Protein AF-A0A969RSJ0-F1 (afdb_monomer)

Structure (mmCIF, N/CA/C/O backbone):
data_AF-A0A969RSJ0-F1
#
_entry.id   AF-A0A969RSJ0-F1
#
loop_
_atom_site.group_PDB
_atom_site.id
_atom_site.type_symbol
_atom_site.label_atom_id
_atom_site.label_alt_id
_atom_site.label_comp_id
_atom_site.label_asym_id
_atom_site.label_entity_id
_atom_site.label_seq_id
_atom_site.pdbx_PDB_ins_code
_atom_site.Cartn_x
_atom_site.Cartn_y
_atom_site.Cartn_z
_atom_site.occupancy
_atom_site.B_iso_or_equiv
_atom_site.auth_seq_id
_atom_site.auth_comp_id
_atom_site.auth_asym_id
_atom_site.auth_atom_id
_atom_site.pdbx_PDB_model_num
ATOM 1 N N . MET A 1 1 ? 2.428 -19.259 -28.782 1.00 63.91 1 MET A N 1
ATOM 2 C CA . MET A 1 1 ? 2.131 -17.835 -29.044 1.00 63.91 1 MET A CA 1
ATOM 3 C C . MET A 1 1 ? 3.453 -17.157 -29.351 1.00 63.91 1 MET A C 1
ATOM 5 O O . MET A 1 1 ? 4.347 -17.250 -28.523 1.00 63.91 1 MET A O 1
ATOM 9 N N . HIS A 1 2 ? 3.616 -16.574 -30.538 1.00 83.44 2 HIS A N 1
ATOM 10 C CA . HIS A 1 2 ? 4.824 -15.827 -30.904 1.00 83.44 2 HIS A CA 1
ATOM 11 C C . HIS A 1 2 ? 4.463 -14.343 -30.960 1.00 83.44 2 HIS A C 1
ATOM 13 O O . HIS A 1 2 ? 3.440 -13.993 -31.543 1.00 83.44 2 HIS A O 1
ATOM 19 N N . ILE A 1 3 ? 5.265 -13.497 -30.314 1.00 87.81 3 ILE A N 1
ATOM 20 C CA . ILE A 1 3 ? 5.108 -12.039 -30.330 1.00 87.81 3 ILE A CA 1
ATOM 21 C C . ILE A 1 3 ? 6.300 -11.472 -31.107 1.00 87.81 3 ILE A C 1
ATOM 23 O O . ILE A 1 3 ? 7.440 -11.793 -30.781 1.00 87.81 3 ILE A O 1
ATOM 27 N N . GLN A 1 4 ? 6.041 -10.647 -32.124 1.00 93.62 4 GLN A N 1
ATOM 28 C CA . GLN A 1 4 ? 7.051 -9.894 -32.872 1.00 93.62 4 GLN A CA 1
ATOM 29 C C . GLN A 1 4 ? 6.842 -8.403 -32.599 1.00 93.62 4 GLN A C 1
ATOM 31 O O . GLN A 1 4 ? 5.715 -7.918 -32.668 1.00 93.62 4 GLN A O 1
ATOM 36 N N . ALA A 1 5 ? 7.915 -7.683 -32.280 1.00 94.81 5 ALA A N 1
ATOM 37 C CA . ALA A 1 5 ? 7.879 -6.245 -32.039 1.00 94.81 5 ALA A CA 1
ATOM 38 C C . ALA A 1 5 ? 9.158 -5.593 -32.570 1.00 94.81 5 ALA A C 1
ATOM 40 O O . ALA A 1 5 ? 10.236 -6.172 -32.468 1.00 94.81 5 ALA A O 1
ATOM 41 N N . GLU A 1 6 ? 9.042 -4.373 -33.097 1.00 96.62 6 GLU A N 1
ATOM 42 C CA . GLU A 1 6 ? 10.200 -3.558 -33.500 1.00 96.62 6 GLU A CA 1
ATOM 43 C C . GLU A 1 6 ? 10.999 -3.058 -32.289 1.00 96.62 6 GLU A C 1
ATOM 45 O O . GLU A 1 6 ? 12.201 -2.816 -32.376 1.00 96.62 6 GLU A O 1
ATOM 50 N N . ARG A 1 7 ? 10.331 -2.902 -31.139 1.00 95.00 7 ARG A N 1
ATOM 51 C CA . ARG A 1 7 ? 10.937 -2.464 -29.883 1.00 95.00 7 ARG A CA 1
ATOM 52 C C . ARG A 1 7 ? 10.248 -3.144 -28.712 1.00 95.00 7 ARG A C 1
ATOM 54 O O . ARG A 1 7 ? 9.026 -3.100 -28.603 1.00 95.00 7 ARG A O 1
ATOM 61 N N . LEU A 1 8 ? 11.044 -3.735 -27.829 1.00 93.62 8 LEU A N 1
ATOM 62 C CA . LEU A 1 8 ? 10.581 -4.373 -26.605 1.00 93.62 8 LEU A CA 1
ATOM 63 C C . LEU A 1 8 ? 11.235 -3.680 -25.407 1.00 93.62 8 LEU A C 1
ATOM 65 O O . LEU A 1 8 ? 12.458 -3.590 -25.340 1.00 93.62 8 LEU A O 1
ATOM 69 N N . ILE A 1 9 ? 10.421 -3.199 -24.468 1.00 92.69 9 ILE A N 1
ATOM 70 C CA . ILE A 1 9 ? 10.896 -2.685 -23.180 1.00 92.69 9 ILE A CA 1
ATOM 71 C C . ILE A 1 9 ? 10.742 -3.817 -22.168 1.00 92.69 9 ILE A C 1
ATOM 73 O O . ILE A 1 9 ? 9.623 -4.2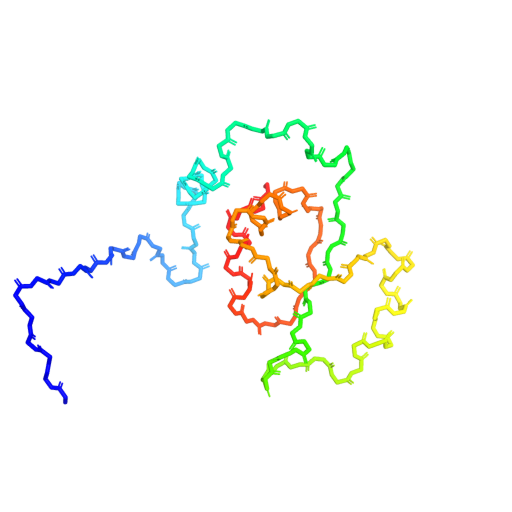32 -21.872 1.00 92.69 9 ILE A O 1
ATOM 77 N N . VAL A 1 10 ? 11.866 -4.320 -21.657 1.00 90.56 10 VAL A N 1
ATOM 78 C CA . VAL A 1 10 ? 11.892 -5.351 -20.613 1.00 90.56 10 VAL A CA 1
ATOM 79 C C . VAL A 1 10 ? 12.510 -4.731 -19.364 1.00 90.56 10 VAL A C 1
ATOM 81 O O . VAL A 1 10 ? 13.700 -4.413 -19.390 1.00 90.56 10 VAL A O 1
ATOM 84 N N . PRO A 1 11 ? 11.742 -4.520 -18.283 1.00 83.81 11 PRO A N 1
ATOM 85 C CA . PRO A 1 11 ? 12.334 -4.086 -17.029 1.00 83.81 11 PRO A CA 1
ATOM 86 C C . PRO A 1 11 ? 13.247 -5.193 -16.496 1.00 83.81 11 PRO A C 1
ATOM 88 O O . PRO A 1 11 ? 12.912 -6.379 -16.562 1.00 83.81 11 PRO A O 1
ATOM 91 N N . SER A 1 12 ? 14.398 -4.814 -15.946 1.00 80.69 12 SER A N 1
ATOM 92 C CA . SER A 1 12 ? 15.156 -5.737 -15.111 1.00 80.69 12 SER A CA 1
ATOM 93 C C . SER A 1 12 ? 14.336 -6.050 -13.857 1.00 80.69 12 SER A C 1
ATOM 95 O O . SER A 1 12 ? 13.616 -5.195 -13.341 1.00 80.69 12 SER A O 1
ATOM 97 N N . TYR A 1 13 ? 14.422 -7.287 -13.369 1.00 79.94 13 TYR A N 1
ATOM 98 C CA . TYR A 1 13 ? 13.886 -7.660 -12.063 1.00 79.94 13 TYR A CA 1
ATOM 99 C C . TYR A 1 13 ? 15.055 -7.669 -11.071 1.00 79.94 13 TYR A C 1
ATOM 101 O O . TYR A 1 13 ? 15.766 -8.669 -10.989 1.00 79.94 13 TYR A O 1
ATOM 109 N N . PRO A 1 14 ? 15.322 -6.551 -10.371 1.00 75.88 14 PRO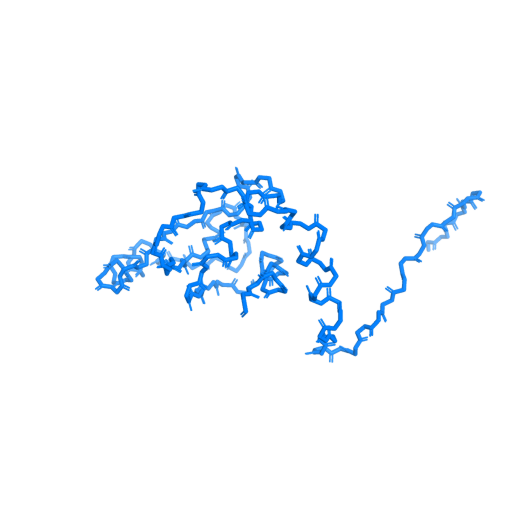 A N 1
ATOM 110 C CA . PRO A 1 14 ? 16.469 -6.445 -9.469 1.00 75.88 14 PRO A CA 1
ATOM 111 C C . PRO A 1 14 ? 16.326 -7.260 -8.179 1.00 75.88 14 PRO A C 1
ATOM 113 O O . PRO A 1 14 ? 17.268 -7.348 -7.394 1.00 75.88 14 PRO A O 1
ATOM 116 N N . ALA A 1 15 ? 15.133 -7.790 -7.924 1.00 76.94 15 ALA A N 1
ATOM 117 C CA . ALA A 1 15 ? 14.792 -8.498 -6.707 1.00 76.94 15 ALA A CA 1
ATOM 118 C C . ALA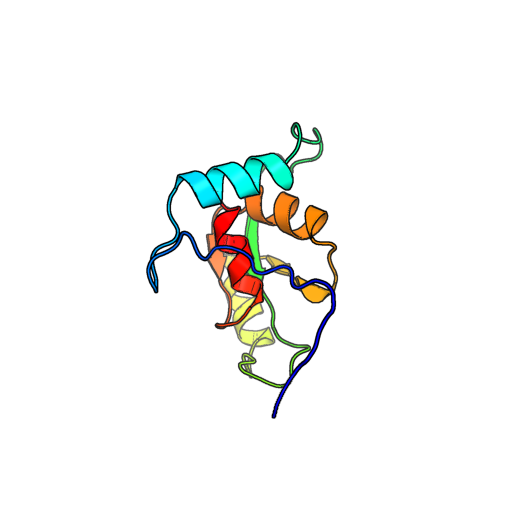 A 1 15 ? 15.116 -9.995 -6.807 1.00 76.94 15 ALA A C 1
ATOM 120 O O . ALA A 1 15 ? 15.132 -10.591 -7.883 1.00 76.94 15 ALA A O 1
ATOM 121 N N . SER A 1 16 ? 15.327 -10.621 -5.652 1.00 79.50 16 SER A N 1
ATOM 122 C CA . SER A 1 16 ? 15.183 -12.072 -5.527 1.00 79.50 16 SER A CA 1
ATOM 123 C C . SER A 1 16 ? 13.712 -12.365 -5.211 1.00 79.50 16 SER A C 1
ATOM 125 O O . SER A 1 16 ? 13.065 -11.530 -4.572 1.00 79.50 16 SER A O 1
ATOM 127 N N . PRO A 1 17 ? 13.136 -13.509 -5.624 1.00 76.25 17 PRO A N 1
ATOM 128 C CA . PRO A 1 17 ? 11.798 -13.886 -5.188 1.00 76.25 17 PRO A CA 1
ATOM 129 C C . PRO A 1 17 ? 11.656 -13.735 -3.665 1.00 76.25 17 PRO A C 1
ATOM 131 O O . PRO A 1 17 ? 12.462 -14.266 -2.908 1.00 76.25 17 PRO A O 1
ATOM 134 N N . ALA A 1 18 ? 10.639 -12.982 -3.237 1.00 76.38 18 ALA A N 1
ATOM 135 C CA . ALA A 1 18 ? 10.362 -12.595 -1.846 1.00 76.38 18 ALA A CA 1
ATOM 136 C C . ALA A 1 18 ? 11.309 -11.570 -1.181 1.00 76.38 18 ALA A C 1
ATOM 138 O O . ALA A 1 18 ? 11.028 -11.159 -0.056 1.00 76.38 18 ALA A O 1
ATOM 139 N N . TRP A 1 19 ? 12.356 -11.083 -1.854 1.00 83.31 19 TRP A N 1
ATOM 140 C CA . TRP A 1 19 ? 13.235 -10.030 -1.331 1.00 83.31 19 TRP A CA 1
ATOM 141 C C . TRP A 1 19 ? 13.288 -8.818 -2.250 1.00 83.31 19 TRP A C 1
ATOM 143 O O . TRP A 1 19 ? 13.923 -8.835 -3.305 1.00 83.31 19 TRP A O 1
ATOM 153 N N . MET A 1 20 ? 12.664 -7.736 -1.791 1.00 85.62 20 MET A N 1
ATOM 154 C CA . MET A 1 20 ? 12.834 -6.415 -2.380 1.00 85.62 20 MET A CA 1
ATOM 155 C C . MET A 1 20 ? 14.121 -5.788 -1.825 1.00 85.62 20 MET A C 1
ATOM 157 O O . MET A 1 20 ? 14.232 -5.653 -0.604 1.00 85.62 20 MET A O 1
ATOM 161 N N . PRO A 1 21 ? 15.107 -5.429 -2.665 1.00 90.38 21 PRO A N 1
ATOM 162 C CA . PRO A 1 21 ? 16.320 -4.795 -2.175 1.00 90.38 21 PRO A CA 1
ATOM 163 C C . PRO A 1 21 ? 16.014 -3.374 -1.687 1.00 90.38 21 PRO A C 1
ATOM 165 O O . PRO A 1 21 ? 15.203 -2.667 -2.284 1.00 90.38 21 PRO A O 1
ATOM 168 N N . GLN A 1 22 ? 16.698 -2.946 -0.625 1.00 89.75 22 GLN A N 1
ATOM 169 C CA . GLN A 1 22 ? 16.469 -1.646 0.012 1.00 89.75 22 GLN A CA 1
ATOM 170 C C . GLN A 1 22 ? 16.564 -0.476 -0.978 1.00 89.75 22 GLN A C 1
ATOM 172 O O . GLN A 1 22 ? 15.675 0.372 -0.991 1.00 89.75 22 GLN A O 1
ATOM 177 N N . TRP A 1 23 ? 17.564 -0.490 -1.866 1.00 91.06 23 TRP A N 1
ATOM 178 C CA . TRP A 1 23 ? 17.746 0.554 -2.878 1.00 91.06 23 TRP A CA 1
ATOM 179 C C . TRP A 1 23 ? 16.534 0.704 -3.805 1.00 91.06 23 TRP A C 1
ATOM 181 O O . TRP A 1 23 ? 16.245 1.801 -4.265 1.00 91.06 23 TRP A O 1
ATOM 191 N N . ALA A 1 24 ? 15.807 -0.384 -4.091 1.00 90.81 24 ALA A N 1
ATOM 192 C CA . ALA A 1 24 ? 14.624 -0.322 -4.942 1.00 90.81 24 ALA A CA 1
ATOM 193 C C . ALA A 1 24 ? 13.456 0.329 -4.196 1.00 90.81 24 ALA A C 1
ATOM 195 O O . ALA A 1 24 ? 12.729 1.118 -4.790 1.00 90.81 24 ALA A O 1
ATOM 196 N N . CYS A 1 25 ? 13.297 0.052 -2.896 1.00 90.38 25 CYS A N 1
ATOM 197 C CA . CYS A 1 25 ? 12.328 0.762 -2.060 1.00 90.38 25 CYS A CA 1
ATOM 198 C C . CYS A 1 25 ? 12.673 2.254 -1.961 1.00 90.38 25 CYS A C 1
ATOM 200 O O . CYS A 1 25 ? 11.798 3.092 -2.135 1.00 90.38 25 CYS A O 1
ATOM 202 N N . GLU A 1 26 ? 13.942 2.594 -1.722 1.00 91.06 26 GLU A N 1
ATOM 203 C CA . GLU A 1 26 ? 14.423 3.983 -1.672 1.00 91.06 26 GLU A CA 1
ATOM 204 C C . GLU A 1 26 ? 14.163 4.715 -2.991 1.00 91.06 26 GLU A C 1
ATOM 206 O O . GLU A 1 26 ? 13.518 5.758 -2.988 1.00 91.06 26 GLU A O 1
ATOM 211 N N . TRP A 1 27 ? 14.536 4.113 -4.120 1.00 90.50 27 TRP A N 1
ATOM 212 C CA . TRP A 1 27 ? 14.288 4.660 -5.453 1.00 90.50 27 TRP A CA 1
ATOM 213 C C . TRP A 1 27 ? 12.792 4.849 -5.754 1.00 90.50 27 TRP A C 1
ATOM 215 O O . TRP A 1 27 ? 12.387 5.867 -6.314 1.00 90.50 27 TRP A O 1
ATOM 225 N N . LEU A 1 28 ? 11.937 3.899 -5.351 1.00 90.25 28 LEU A N 1
ATOM 226 C CA . LEU A 1 28 ? 10.483 4.048 -5.474 1.00 90.25 28 LEU A CA 1
ATOM 227 C C . LEU A 1 28 ? 9.963 5.209 -4.617 1.00 90.25 28 LEU A C 1
ATOM 229 O O . LEU A 1 28 ? 9.109 5.963 -5.081 1.00 90.25 28 LEU A O 1
ATOM 233 N N . ARG A 1 29 ? 10.477 5.382 -3.394 1.00 89.06 29 ARG A N 1
ATOM 234 C CA . ARG A 1 29 ? 10.121 6.525 -2.543 1.00 89.06 29 ARG A CA 1
ATOM 235 C C . ARG A 1 29 ? 10.584 7.843 -3.166 1.00 89.06 29 ARG A C 1
ATOM 237 O O . ARG A 1 29 ? 9.786 8.764 -3.219 1.00 89.06 29 ARG A O 1
ATOM 244 N N . GLU A 1 30 ? 11.792 7.926 -3.718 1.00 89.00 30 GLU A N 1
ATOM 245 C CA . GLU A 1 30 ? 12.277 9.130 -4.415 1.00 89.00 30 GLU A CA 1
ATOM 246 C C . GLU A 1 30 ? 11.386 9.527 -5.604 1.00 89.00 30 GLU A C 1
ATOM 248 O O . GLU A 1 30 ? 11.111 10.707 -5.813 1.00 89.00 30 GLU A O 1
ATOM 253 N N . ILE A 1 31 ? 10.901 8.546 -6.373 1.00 89.25 31 ILE A N 1
ATOM 254 C CA . ILE A 1 31 ? 10.040 8.791 -7.539 1.00 89.25 31 ILE A CA 1
ATOM 255 C C . ILE A 1 31 ? 8.621 9.190 -7.137 1.00 89.25 31 ILE A C 1
ATOM 257 O O . ILE A 1 31 ? 8.033 10.079 -7.756 1.00 89.25 31 ILE A O 1
ATOM 261 N N . PHE A 1 32 ? 8.038 8.493 -6.159 1.00 87.69 32 PHE A N 1
ATOM 262 C CA . PHE A 1 32 ? 6.613 8.606 -5.839 1.00 87.69 32 PHE A CA 1
ATOM 263 C C . PHE A 1 32 ? 6.310 9.498 -4.629 1.00 87.69 32 PHE A C 1
ATOM 265 O O . PHE A 1 32 ? 5.147 9.847 -4.427 1.00 87.69 32 PHE A O 1
ATOM 272 N N . LEU A 1 33 ? 7.328 9.898 -3.861 1.00 84.50 33 LEU A N 1
ATOM 273 C CA . LEU A 1 33 ? 7.248 10.852 -2.749 1.00 84.50 33 LEU A CA 1
ATOM 274 C C . LEU A 1 33 ? 8.176 12.067 -2.979 1.00 84.50 33 LEU A C 1
ATOM 276 O O . LEU A 1 33 ? 9.023 12.348 -2.127 1.00 84.50 33 LEU A O 1
ATOM 280 N N . PRO A 1 34 ? 8.068 12.798 -4.108 1.00 65.44 34 PRO A N 1
ATOM 281 C CA . PRO A 1 34 ? 8.833 14.031 -4.281 1.00 65.44 34 PRO A CA 1
ATOM 282 C C . PRO A 1 34 ? 8.467 15.037 -3.179 1.00 65.44 34 PRO A C 1
ATOM 284 O O . PRO A 1 34 ? 7.326 15.035 -2.719 1.00 65.44 34 PRO A O 1
ATOM 287 N N . GLU A 1 35 ? 9.461 15.833 -2.755 1.00 62.41 35 GLU A N 1
ATOM 288 C CA . GLU A 1 35 ? 9.479 16.715 -1.572 1.00 62.41 35 GLU A CA 1
ATOM 289 C C . GLU A 1 35 ? 8.114 16.919 -0.904 1.00 62.41 35 GLU A C 1
ATOM 291 O O . GLU A 1 35 ? 7.253 17.629 -1.420 1.00 62.41 35 GLU A O 1
ATOM 296 N N . THR A 1 36 ? 7.961 16.255 0.248 1.00 57.06 36 THR A N 1
ATOM 297 C CA . THR A 1 36 ? 6.847 16.324 1.205 1.00 57.06 36 THR A CA 1
ATOM 298 C C . THR A 1 36 ? 5.873 17.470 0.935 1.00 57.06 36 THR A C 1
ATOM 300 O O . THR A 1 36 ? 6.139 18.610 1.318 1.00 57.06 36 THR A O 1
ATOM 303 N N . ASP A 1 37 ? 4.717 17.160 0.334 1.00 53.78 37 ASP A N 1
ATOM 304 C CA . ASP A 1 37 ? 3.564 18.058 0.402 1.00 53.78 37 ASP A CA 1
ATOM 305 C C . ASP A 1 37 ? 3.290 18.305 1.901 1.00 53.78 37 ASP A C 1
ATOM 307 O O . ASP A 1 37 ? 3.060 17.340 2.641 1.00 53.78 37 ASP A O 1
ATOM 311 N N . PRO A 1 38 ? 3.334 19.557 2.393 1.00 52.81 38 PRO A N 1
ATOM 312 C CA . PRO A 1 38 ? 3.128 19.890 3.805 1.00 52.81 38 PRO A CA 1
ATOM 313 C C . PRO A 1 38 ? 1.747 19.478 4.351 1.00 52.81 38 PRO A C 1
ATOM 315 O O . PRO A 1 38 ? 1.453 19.700 5.522 1.00 52.81 38 PRO A O 1
ATOM 318 N N . LYS A 1 39 ? 0.888 18.874 3.521 1.00 53.09 39 LYS A N 1
ATOM 319 C CA . LYS A 1 39 ? -0.396 18.268 3.892 1.00 53.09 39 LYS A CA 1
ATOM 320 C C . LYS A 1 39 ? -0.319 16.793 4.284 1.00 53.09 39 LYS A C 1
ATOM 322 O O . LYS A 1 39 ? -1.370 16.152 4.396 1.00 53.09 39 LYS A O 1
ATOM 327 N N . LEU A 1 40 ? 0.871 16.227 4.485 1.00 56.81 40 LEU A N 1
ATOM 328 C CA . LEU A 1 40 ? 0.946 14.922 5.133 1.00 56.81 40 LEU A CA 1
ATOM 329 C C . LEU A 1 40 ? 0.318 15.052 6.534 1.00 56.81 40 LEU A C 1
ATOM 331 O O . LEU A 1 40 ? 0.678 15.956 7.286 1.00 56.81 40 LEU A O 1
ATOM 335 N N . PRO A 1 41 ? -0.682 14.222 6.867 1.00 56.25 41 PRO A N 1
ATOM 336 C CA . PRO A 1 41 ? -1.343 14.275 8.164 1.00 56.25 41 PRO A CA 1
ATOM 337 C C . PRO A 1 41 ? -0.312 14.180 9.291 1.00 56.25 41 PRO A C 1
ATOM 339 O O . PRO A 1 41 ? 0.555 13.312 9.266 1.00 56.25 41 PRO A O 1
ATOM 342 N N . GLU A 1 42 ? -0.455 15.031 10.308 1.00 60.09 42 GLU A N 1
ATOM 343 C CA . GLU A 1 42 ? 0.451 15.079 11.466 1.00 60.09 42 GLU A CA 1
ATOM 344 C C . GLU A 1 42 ? 0.492 13.766 12.271 1.00 60.09 42 GLU A C 1
ATOM 346 O O . GLU A 1 42 ? 1.391 13.574 13.086 1.00 60.09 42 GLU A O 1
ATOM 351 N N . GLN A 1 43 ? -0.475 12.860 12.067 1.00 63.06 43 GLN A N 1
ATOM 352 C CA . GLN A 1 43 ? -0.581 11.605 12.808 1.00 63.06 43 GLN A CA 1
ATOM 353 C C . GLN A 1 43 ? -0.422 10.374 11.902 1.00 63.06 43 GLN A C 1
ATOM 355 O O . GLN A 1 43 ? -1.079 10.304 10.854 1.00 63.06 43 GLN A O 1
ATOM 360 N N . PRO A 1 44 ? 0.378 9.374 12.332 1.00 65.06 44 PRO A N 1
ATOM 361 C CA . PRO A 1 44 ? 0.502 8.096 11.643 1.00 65.06 44 PRO A CA 1
ATOM 362 C C . PRO A 1 44 ? -0.863 7.416 11.470 1.00 65.06 44 PRO A C 1
ATOM 364 O O . PRO A 1 44 ? -1.666 7.356 12.403 1.00 65.06 44 PRO A O 1
ATOM 367 N N . ARG A 1 45 ? -1.147 6.893 10.273 1.00 84.00 45 ARG A N 1
ATOM 368 C CA . ARG A 1 45 ? -2.444 6.278 9.952 1.00 84.00 45 ARG A CA 1
ATOM 369 C C . ARG A 1 45 ? -2.404 4.761 10.109 1.00 84.00 45 ARG A C 1
ATOM 371 O O . ARG A 1 45 ? -1.543 4.087 9.549 1.00 84.00 45 ARG A O 1
ATOM 378 N N . ARG A 1 46 ? -3.393 4.196 10.800 1.00 94.75 46 ARG A N 1
ATOM 379 C CA . ARG A 1 46 ? -3.656 2.749 10.798 1.00 94.75 46 ARG A CA 1
ATOM 380 C C . ARG A 1 46 ? -4.641 2.441 9.680 1.00 94.75 46 ARG A C 1
ATOM 382 O O . ARG A 1 46 ? -5.770 2.927 9.686 1.00 94.75 46 ARG A O 1
ATOM 389 N N . LEU A 1 47 ? -4.209 1.677 8.687 1.00 95.06 47 LEU A N 1
ATOM 390 C CA . LEU A 1 47 ? -4.940 1.476 7.441 1.00 95.06 47 LEU A CA 1
ATOM 391 C C . LEU A 1 47 ? -5.417 0.035 7.312 1.00 95.06 47 LEU A C 1
ATOM 393 O O . LEU A 1 47 ? -4.650 -0.912 7.478 1.00 95.06 47 LEU A O 1
ATOM 397 N N . TYR A 1 48 ? -6.689 -0.132 6.975 1.00 96.50 48 TYR A N 1
ATOM 398 C CA . TYR A 1 48 ? -7.223 -1.376 6.447 1.00 96.50 48 TYR A CA 1
ATOM 399 C C . TYR A 1 48 ? -7.460 -1.205 4.945 1.00 96.50 48 TYR A C 1
ATOM 401 O O . TYR A 1 48 ? -8.298 -0.399 4.544 1.00 96.50 48 TYR A O 1
ATOM 409 N N . ILE A 1 49 ? -6.738 -1.946 4.106 1.00 95.00 49 ILE A N 1
ATOM 410 C CA . ILE A 1 49 ? -6.922 -1.903 2.652 1.00 95.00 49 ILE A CA 1
ATOM 411 C C . ILE A 1 49 ? -8.011 -2.906 2.268 1.00 95.00 49 ILE A C 1
ATOM 413 O O . ILE A 1 49 ? -7.802 -4.122 2.290 1.00 95.00 49 ILE A O 1
ATOM 417 N N . SER A 1 50 ? -9.178 -2.387 1.899 1.00 94.19 50 SER A N 1
ATOM 418 C CA . SER A 1 50 ? -10.310 -3.179 1.430 1.00 94.19 50 SER A CA 1
ATOM 419 C C . SER A 1 50 ? -10.056 -3.738 0.034 1.00 94.19 50 SER A C 1
ATOM 421 O O . SER A 1 50 ? -9.439 -3.103 -0.816 1.00 94.19 50 SER A O 1
ATOM 423 N N . ARG A 1 51 ? -10.606 -4.930 -0.216 1.00 91.94 51 ARG A N 1
ATOM 424 C CA . ARG A 1 51 ? -10.710 -5.545 -1.551 1.00 91.94 51 ARG A CA 1
ATOM 425 C C . ARG A 1 51 ? -12.162 -5.797 -1.957 1.00 91.94 51 ARG A C 1
ATOM 427 O O . ARG A 1 51 ? -12.428 -6.634 -2.821 1.00 91.94 51 ARG A O 1
ATOM 434 N N . SER A 1 52 ? -13.110 -5.101 -1.326 1.00 89.75 52 SER A N 1
ATOM 435 C CA . SER A 1 52 ? -14.559 -5.314 -1.474 1.00 89.75 52 SER A CA 1
ATOM 436 C C . SER A 1 52 ? -15.094 -5.166 -2.901 1.00 89.75 52 SER A C 1
ATOM 438 O O . SER A 1 52 ? -16.189 -5.638 -3.184 1.00 89.75 52 SER A O 1
ATOM 440 N N . GLN A 1 53 ? -14.328 -4.554 -3.801 1.00 86.44 53 GLN A N 1
ATOM 441 C CA . GLN A 1 53 ? -14.700 -4.309 -5.199 1.00 86.44 53 GLN A CA 1
ATOM 442 C C . GLN A 1 53 ? -14.039 -5.268 -6.191 1.00 86.44 53 GLN A C 1
ATOM 444 O O . GLN A 1 53 ? -14.119 -5.067 -7.396 1.00 86.44 53 GLN A O 1
ATOM 449 N N . THR A 1 54 ? -13.344 -6.289 -5.695 1.00 83.12 54 THR A N 1
ATOM 450 C CA . THR A 1 54 ? -12.697 -7.302 -6.533 1.00 83.12 54 THR A CA 1
ATOM 451 C C . THR A 1 54 ? -13.388 -8.638 -6.334 1.00 83.12 54 THR A C 1
ATOM 453 O O . THR A 1 54 ? -13.791 -8.940 -5.218 1.00 83.12 54 THR A O 1
ATOM 456 N N . ASP A 1 55 ? -13.471 -9.478 -7.362 1.00 83.12 55 ASP A N 1
ATOM 457 C CA . ASP A 1 55 ? -14.161 -10.775 -7.255 1.00 83.12 55 ASP A CA 1
ATOM 458 C C . ASP A 1 55 ? -13.374 -11.842 -6.477 1.00 83.12 55 ASP A C 1
ATOM 460 O O . ASP A 1 55 ? -13.888 -12.922 -6.200 1.00 83.12 55 ASP A O 1
ATOM 464 N N . ASN A 1 56 ? -12.123 -11.564 -6.095 1.00 85.94 56 ASN A N 1
ATOM 465 C CA . ASN A 1 56 ? -11.221 -12.558 -5.516 1.00 85.94 56 ASN A CA 1
ATOM 466 C C . ASN A 1 56 ? -10.553 -12.077 -4.216 1.00 85.94 56 ASN A C 1
ATOM 468 O O . ASN A 1 56 ? -10.123 -10.924 -4.108 1.00 85.94 56 ASN A O 1
ATOM 472 N N . ARG A 1 57 ? -10.394 -13.002 -3.256 1.00 88.94 57 ARG A N 1
ATOM 473 C CA . ARG A 1 57 ? -9.761 -12.795 -1.935 1.00 88.94 57 ARG A CA 1
ATOM 474 C C . ARG A 1 57 ? -10.394 -11.656 -1.121 1.00 88.94 57 ARG A C 1
ATOM 476 O O . ARG A 1 57 ? -9.695 -10.883 -0.469 1.00 88.94 57 ARG A O 1
ATOM 483 N N . ARG A 1 58 ? -11.723 -11.544 -1.176 1.00 92.06 58 ARG A N 1
ATOM 484 C CA . ARG A 1 58 ? -12.504 -10.626 -0.334 1.00 92.06 58 ARG A CA 1
ATOM 485 C C . ARG A 1 58 ? -12.636 -11.178 1.083 1.00 92.06 58 ARG A C 1
ATOM 487 O O . ARG A 1 58 ? -12.733 -12.389 1.271 1.00 92.06 58 ARG A O 1
ATOM 494 N N . VAL A 1 59 ? -12.747 -10.288 2.064 1.00 94.75 59 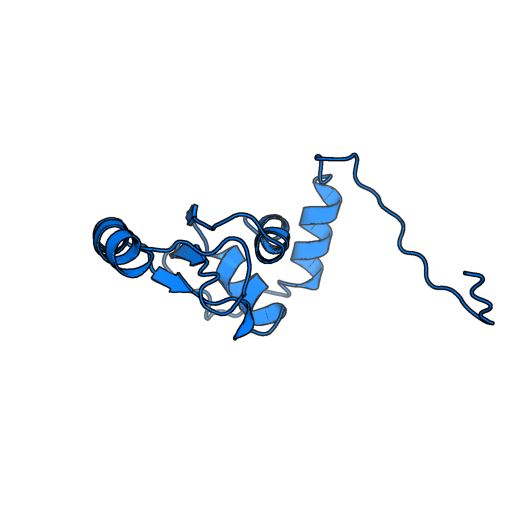VAL A N 1
ATOM 495 C CA . VAL A 1 59 ? -13.197 -10.652 3.413 1.00 94.75 59 VAL A CA 1
ATOM 496 C C . VAL A 1 59 ? -14.723 -10.634 3.418 1.00 94.75 59 VAL A C 1
ATOM 498 O O . VAL A 1 59 ? -15.337 -9.582 3.275 1.00 94.75 59 VAL A O 1
ATOM 501 N N . ILE A 1 60 ? -15.344 -11.806 3.554 1.00 94.75 60 ILE A N 1
ATOM 502 C CA . ILE A 1 60 ? -16.808 -11.960 3.462 1.00 94.75 60 ILE A CA 1
ATOM 503 C C . ILE A 1 60 ? -17.566 -11.209 4.567 1.00 94.75 60 ILE A C 1
ATOM 505 O O . ILE A 1 60 ? -18.704 -10.802 4.374 1.00 94.75 60 ILE A O 1
ATOM 509 N N . ASN A 1 61 ? -16.922 -10.994 5.714 1.00 95.75 61 ASN A N 1
ATOM 510 C CA . ASN A 1 61 ? -17.456 -10.299 6.881 1.00 95.75 61 ASN A CA 1
ATOM 511 C C . ASN A 1 61 ? -16.712 -8.976 7.154 1.00 95.75 61 ASN A C 1
ATOM 513 O O . ASN A 1 61 ? -16.521 -8.603 8.312 1.00 95.75 61 ASN A O 1
ATOM 517 N N . GLU A 1 62 ? -16.287 -8.265 6.101 1.00 95.94 62 GLU A N 1
ATOM 518 C CA . GLU A 1 62 ? -15.485 -7.030 6.197 1.00 95.94 62 GLU A CA 1
ATOM 519 C C . GLU A 1 62 ? -16.121 -5.972 7.111 1.00 95.94 62 GLU A C 1
ATOM 521 O O . GLU A 1 62 ? -15.421 -5.348 7.900 1.00 95.94 62 GLU A O 1
ATOM 526 N N . ALA A 1 63 ? -17.449 -5.822 7.084 1.00 96.19 63 ALA A N 1
ATOM 527 C CA . ALA A 1 63 ? -18.155 -4.891 7.967 1.00 96.19 63 ALA A CA 1
ATOM 528 C C . ALA A 1 63 ? -17.957 -5.227 9.459 1.00 96.19 63 ALA A C 1
ATOM 530 O O . ALA A 1 63 ? -17.673 -4.343 10.267 1.00 96.19 63 ALA A O 1
ATOM 531 N N . ALA A 1 64 ? -18.045 -6.510 9.826 1.00 97.69 64 ALA A N 1
ATOM 532 C CA . ALA A 1 64 ? -17.822 -6.961 11.199 1.00 97.69 64 ALA A CA 1
ATOM 533 C C . ALA A 1 64 ? -16.346 -6.840 11.611 1.00 97.69 64 ALA A C 1
ATOM 535 O O . ALA A 1 64 ? -16.050 -6.525 12.764 1.00 97.69 64 ALA A O 1
ATOM 536 N N . LEU A 1 65 ? -15.421 -7.067 10.671 1.00 97.12 65 LEU A N 1
ATOM 537 C CA . LEU A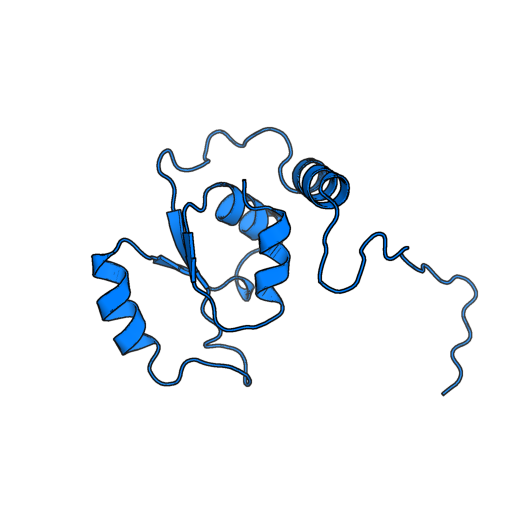 1 65 ? -13.994 -6.827 10.877 1.00 97.12 65 LEU A CA 1
ATOM 538 C C . LEU A 1 65 ? -13.730 -5.340 11.142 1.00 97.12 65 LEU A C 1
ATOM 540 O O . LEU A 1 65 ? -13.120 -5.002 12.155 1.00 97.12 65 LEU A O 1
ATOM 544 N N . MET A 1 66 ? -14.239 -4.451 10.287 1.00 97.06 66 MET A N 1
ATOM 545 C CA . MET A 1 66 ? -14.046 -3.008 10.420 1.00 97.06 66 MET A CA 1
ATOM 546 C C . MET A 1 66 ? -14.645 -2.453 11.706 1.00 97.06 66 MET A C 1
ATOM 548 O O . MET A 1 66 ? -14.002 -1.629 12.347 1.00 97.06 66 MET A O 1
ATOM 552 N N . HIS A 1 67 ? -15.804 -2.951 12.140 1.00 97.31 67 HIS A N 1
ATOM 553 C CA . HIS A 1 67 ? -16.384 -2.566 13.427 1.00 97.31 67 HIS A CA 1
ATOM 554 C C . HIS A 1 67 ? -15.431 -2.835 14.607 1.00 97.31 67 HI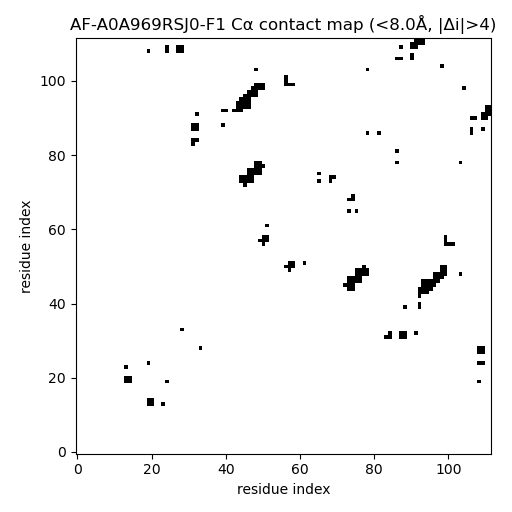S A C 1
ATOM 556 O O . HIS A 1 67 ? -15.361 -2.050 15.546 1.00 97.31 67 HIS A O 1
ATOM 562 N N . ARG A 1 68 ? -14.645 -3.920 14.552 1.00 97.50 68 ARG A N 1
ATOM 563 C CA . ARG A 1 68 ? -13.623 -4.214 15.570 1.00 97.50 68 ARG A CA 1
ATOM 564 C C . ARG A 1 68 ? -12.371 -3.365 15.381 1.00 97.50 68 ARG A C 1
ATOM 566 O O . ARG A 1 68 ? -11.835 -2.863 16.361 1.00 97.50 68 ARG A O 1
ATOM 573 N N . LEU A 1 69 ? -11.910 -3.210 14.139 1.00 97.06 69 LEU A N 1
ATOM 574 C CA . LEU A 1 69 ? -10.681 -2.483 13.816 1.00 97.06 69 LEU A CA 1
ATOM 575 C C . LEU A 1 69 ? -10.789 -0.972 14.080 1.00 97.06 69 LEU A C 1
ATOM 577 O O . LEU A 1 69 ? -9.793 -0.354 14.450 1.00 97.06 69 LEU A O 1
ATOM 581 N N . GLN A 1 70 ? -11.986 -0.390 13.976 1.00 94.81 70 GLN A N 1
ATOM 582 C CA . GLN A 1 70 ? -12.242 1.012 14.327 1.00 94.81 70 GLN A CA 1
ATOM 583 C C . GLN A 1 70 ? -11.838 1.338 15.772 1.00 94.81 70 GLN A C 1
ATOM 585 O O . GLN A 1 70 ? -11.255 2.392 16.012 1.00 94.81 70 GLN A O 1
ATOM 590 N N . ASN A 1 71 ? -12.041 0.410 16.716 1.00 95.38 71 ASN A N 1
ATOM 591 C CA . ASN A 1 71 ? -11.621 0.581 18.115 1.00 95.38 71 ASN A CA 1
ATOM 592 C C . ASN A 1 71 ? -10.093 0.644 18.284 1.00 95.38 71 ASN A C 1
ATOM 594 O O . ASN A 1 71 ? -9.606 1.112 19.307 1.00 95.38 71 ASN A O 1
ATOM 598 N N . PHE A 1 72 ? -9.341 0.185 17.283 1.00 95.81 72 PHE A N 1
ATOM 599 C CA . PHE A 1 72 ? -7.882 0.261 17.224 1.00 95.81 72 PHE A CA 1
ATOM 600 C C . PHE A 1 72 ? -7.395 1.393 16.303 1.00 95.81 72 PHE A C 1
ATOM 602 O O . PHE A 1 72 ? -6.229 1.403 15.912 1.00 95.81 72 PHE A O 1
ATOM 609 N N . GLY A 1 73 ? -8.279 2.322 15.919 1.00 95.06 73 GLY A N 1
ATOM 610 C CA . GLY A 1 73 ? -7.945 3.488 15.098 1.00 95.06 73 GLY A CA 1
ATOM 611 C C . GLY A 1 73 ? -7.789 3.201 13.603 1.00 95.06 73 GLY A C 1
ATOM 612 O O . GLY A 1 73 ? -7.309 4.065 12.872 1.00 95.06 73 GLY A O 1
ATOM 613 N N . PHE A 1 74 ? -8.177 2.015 13.123 1.00 96.56 74 PHE A N 1
ATOM 614 C CA . PHE A 1 74 ? -8.054 1.691 11.702 1.00 96.56 74 PHE A CA 1
ATOM 615 C C . PHE A 1 74 ? -9.108 2.384 10.845 1.00 96.56 74 PHE A C 1
ATOM 617 O O . PHE A 1 74 ? -10.305 2.364 11.142 1.00 96.56 74 PHE A O 1
ATOM 624 N N . GLN A 1 75 ? -8.656 2.890 9.703 1.00 94.31 75 GLN A N 1
ATOM 625 C CA . GLN A 1 75 ? -9.490 3.462 8.656 1.00 94.31 75 GLN A CA 1
ATOM 626 C C . GLN A 1 75 ? -9.536 2.521 7.451 1.00 94.31 75 GLN A C 1
ATOM 628 O O . GLN A 1 75 ? -8.506 2.026 6.997 1.00 94.31 75 GLN A O 1
ATOM 633 N N . CYS A 1 76 ? -10.738 2.272 6.929 1.00 94.25 76 CYS A N 1
ATOM 634 C CA . CYS A 1 76 ? -10.914 1.494 5.705 1.00 94.25 76 CYS A CA 1
ATOM 635 C C . CYS A 1 76 ? -10.569 2.355 4.487 1.00 94.25 76 CYS A C 1
ATOM 637 O O . CYS A 1 76 ? -11.109 3.448 4.328 1.00 94.25 76 CYS A O 1
ATOM 639 N N . VAL A 1 77 ? -9.703 1.845 3.616 1.00 93.38 77 VAL A N 1
ATOM 640 C CA . VAL A 1 77 ? -9.255 2.508 2.392 1.00 93.38 77 VAL A CA 1
ATOM 641 C C . VAL A 1 77 ? -9.431 1.569 1.209 1.00 93.38 77 VAL A C 1
ATOM 643 O O . VAL A 1 77 ? -9.167 0.372 1.298 1.00 93.38 77 VAL A O 1
ATOM 646 N N . ARG A 1 78 ? -9.842 2.128 0.073 1.00 92.56 78 ARG A N 1
ATOM 647 C CA . ARG A 1 78 ? -9.878 1.444 -1.221 1.00 92.56 78 ARG A CA 1
ATOM 648 C C . ARG A 1 78 ? -8.829 2.065 -2.128 1.00 92.56 78 ARG A C 1
ATOM 650 O O . ARG A 1 78 ? -9.030 3.174 -2.616 1.00 92.56 78 ARG A O 1
ATOM 657 N N . LEU A 1 79 ? -7.713 1.369 -2.330 1.00 91.56 79 LEU A N 1
ATOM 658 C CA . LEU A 1 79 ? -6.607 1.907 -3.127 1.00 91.56 79 LEU A CA 1
ATOM 659 C C . LEU A 1 79 ? -6.988 2.083 -4.599 1.00 91.56 79 LEU A C 1
ATOM 661 O O . LEU A 1 79 ? -6.474 2.980 -5.250 1.00 91.56 79 LEU A O 1
ATOM 665 N N . GLU A 1 80 ? -7.934 1.298 -5.117 1.00 89.56 80 GLU A N 1
ATOM 666 C CA . GLU A 1 80 ? -8.383 1.389 -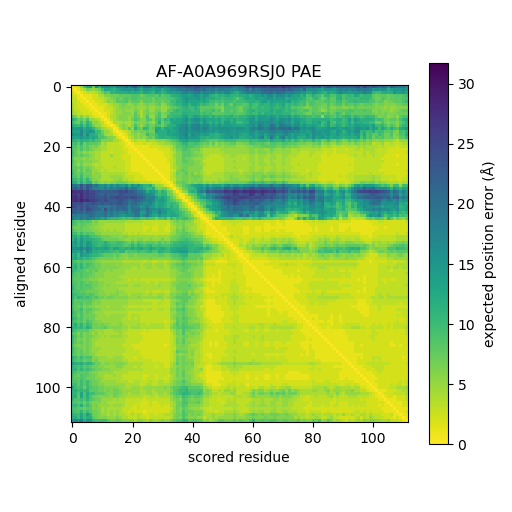6.513 1.00 89.56 80 GLU A CA 1
ATOM 667 C C . GLU A 1 80 ? -9.103 2.709 -6.833 1.00 89.56 80 GLU A C 1
ATOM 669 O O . GLU A 1 80 ? -9.301 3.029 -8.001 1.00 89.56 80 GLU A O 1
ATOM 674 N N . ALA A 1 81 ? -9.512 3.463 -5.809 1.00 90.00 81 ALA A N 1
ATOM 675 C CA . ALA A 1 81 ? -10.111 4.787 -5.957 1.00 90.00 81 ALA A CA 1
ATOM 676 C C . ALA A 1 81 ? -9.076 5.929 -5.932 1.00 90.00 81 ALA A C 1
ATOM 678 O O . ALA A 1 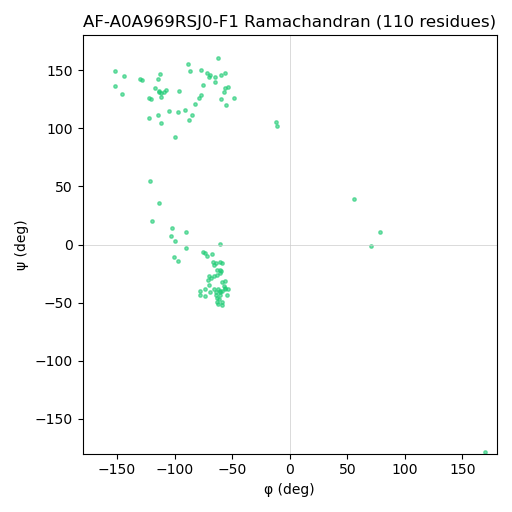81 ? -9.466 7.084 -6.070 1.00 90.00 81 ALA A O 1
ATOM 679 N N . LEU A 1 82 ? -7.792 5.619 -5.727 1.00 89.75 82 LEU A N 1
ATOM 680 C CA . LEU A 1 82 ? -6.706 6.585 -5.574 1.00 89.75 82 LEU A CA 1
ATOM 681 C C . LEU A 1 82 ? -5.714 6.465 -6.736 1.00 89.75 82 LEU A C 1
ATOM 683 O O . LEU A 1 82 ? -5.381 5.360 -7.175 1.00 89.75 82 LEU A O 1
ATOM 687 N N . SER A 1 83 ? -5.183 7.596 -7.191 1.00 91.00 83 SER A N 1
ATOM 688 C CA . SER A 1 83 ? -4.021 7.631 -8.082 1.00 91.00 83 SER A CA 1
ATOM 689 C C . SER A 1 83 ? -2.783 7.034 -7.404 1.00 91.00 83 SER A C 1
ATOM 691 O O . SER A 1 83 ? -2.701 6.957 -6.179 1.00 91.00 83 SER A O 1
ATOM 693 N N . VAL A 1 84 ? -1.779 6.634 -8.190 1.00 89.75 84 VAL A N 1
ATOM 694 C CA . VAL A 1 84 ? -0.527 6.063 -7.653 1.00 89.75 84 VAL A CA 1
ATOM 695 C C . VAL A 1 84 ? 0.157 7.017 -6.664 1.00 89.75 84 VAL A C 1
ATOM 697 O O . VAL A 1 84 ? 0.643 6.569 -5.631 1.00 89.75 84 VAL A O 1
ATOM 700 N N . LEU A 1 85 ? 0.137 8.325 -6.935 1.00 88.56 85 LEU A N 1
ATOM 701 C CA . LEU A 1 85 ? 0.719 9.336 -6.046 1.00 88.56 85 LEU A CA 1
ATOM 702 C C . LEU A 1 85 ? -0.074 9.483 -4.740 1.00 88.56 85 LEU A C 1
ATOM 704 O O . LEU A 1 85 ? 0.518 9.564 -3.668 1.00 88.56 85 LEU A O 1
ATOM 708 N N . GLU A 1 86 ? -1.407 9.451 -4.800 1.00 88.88 86 GLU A N 1
ATOM 709 C CA . GLU A 1 86 ? -2.248 9.473 -3.596 1.00 88.88 86 GLU A CA 1
ATOM 710 C C . GLU A 1 86 ? -2.069 8.204 -2.753 1.00 88.88 86 GLU A C 1
ATOM 712 O O . GLU A 1 86 ? -2.027 8.284 -1.525 1.00 88.88 86 GLU A O 1
ATOM 717 N N . GLN A 1 87 ? -1.927 7.035 -3.393 1.00 91.62 87 GLN A N 1
ATOM 718 C CA . GLN A 1 87 ? -1.596 5.786 -2.700 1.00 91.62 87 GLN A CA 1
ATOM 719 C C . GLN A 1 87 ? -0.232 5.892 -2.013 1.00 91.62 87 GLN A C 1
ATOM 721 O O . GLN A 1 87 ? -0.123 5.551 -0.836 1.00 91.62 87 GLN A O 1
ATOM 726 N N . ALA A 1 88 ? 0.785 6.392 -2.719 1.00 90.19 88 ALA A N 1
ATOM 727 C CA . ALA A 1 88 ? 2.126 6.571 -2.181 1.00 90.19 88 ALA A CA 1
ATOM 728 C C . ALA A 1 88 ? 2.125 7.500 -0.960 1.00 90.19 88 ALA A C 1
ATOM 730 O O . ALA A 1 88 ? 2.577 7.099 0.110 1.00 90.19 88 ALA A O 1
ATOM 731 N N . ALA A 1 89 ? 1.538 8.694 -1.085 1.00 87.50 89 ALA A N 1
ATOM 732 C CA . ALA A 1 89 ? 1.447 9.667 0.002 1.00 87.50 89 ALA A CA 1
ATOM 733 C C . ALA A 1 89 ? 0.676 9.118 1.213 1.00 87.50 89 ALA A C 1
ATOM 735 O O . ALA A 1 89 ? 1.071 9.322 2.360 1.00 87.50 89 ALA A O 1
ATOM 736 N N . LEU A 1 90 ? -0.411 8.379 0.974 1.00 88.69 90 LEU A N 1
ATOM 737 C CA . LEU A 1 90 ? -1.172 7.745 2.041 1.00 88.69 90 LEU A CA 1
ATOM 738 C C . LEU A 1 90 ? -0.334 6.703 2.795 1.00 88.69 90 LEU A C 1
ATOM 740 O O . LEU A 1 90 ? -0.298 6.731 4.026 1.00 88.69 90 LEU A O 1
ATOM 744 N N . LEU A 1 91 ? 0.323 5.794 2.071 1.00 90.75 91 LEU A N 1
ATOM 745 C CA . LEU A 1 91 ? 1.105 4.705 2.659 1.00 90.75 91 LEU A CA 1
ATOM 746 C C . LEU A 1 91 ? 2.395 5.210 3.318 1.00 90.75 91 LEU A C 1
ATOM 748 O O . LEU A 1 91 ? 2.786 4.666 4.344 1.00 90.75 91 LEU A O 1
ATOM 752 N N . ALA A 1 92 ? 2.991 6.299 2.829 1.00 88.81 92 ALA A N 1
ATOM 753 C CA . ALA A 1 92 ? 4.142 6.942 3.467 1.00 88.81 92 ALA A CA 1
ATOM 754 C C . ALA A 1 92 ? 3.857 7.421 4.903 1.00 88.81 92 ALA A C 1
ATOM 756 O O . ALA A 1 92 ? 4.777 7.561 5.702 1.00 88.81 92 ALA A O 1
ATOM 757 N N . THR A 1 93 ? 2.584 7.647 5.248 1.00 86.62 93 THR A N 1
ATOM 758 C CA . THR A 1 93 ? 2.158 8.029 6.609 1.00 86.62 93 THR A CA 1
ATOM 759 C C . THR A 1 93 ? 1.617 6.866 7.436 1.00 86.62 93 THR A C 1
ATOM 761 O O . THR A 1 93 ? 1.129 7.075 8.547 1.00 86.62 93 THR A O 1
ATOM 764 N N . ALA A 1 94 ? 1.629 5.641 6.906 1.00 91.31 94 ALA A N 1
ATOM 765 C CA . ALA A 1 94 ? 0.994 4.517 7.571 1.00 91.31 94 ALA A CA 1
ATOM 766 C C . ALA A 1 94 ? 1.861 3.969 8.715 1.00 91.31 94 ALA A C 1
ATOM 768 O O . ALA A 1 94 ? 3.006 3.580 8.516 1.00 91.31 94 ALA A O 1
ATOM 769 N N . GLU A 1 95 ? 1.278 3.872 9.909 1.00 92.50 95 GLU A N 1
ATOM 770 C CA . GLU A 1 95 ? 1.875 3.172 11.056 1.00 92.50 95 GLU A CA 1
ATOM 771 C C . GLU A 1 95 ? 1.717 1.658 10.919 1.00 92.50 95 GLU A C 1
ATOM 773 O O . GLU A 1 95 ? 2.588 0.872 11.281 1.00 92.50 95 GLU A O 1
ATOM 778 N N . MET A 1 96 ? 0.546 1.237 10.442 1.00 94.25 96 MET A N 1
ATOM 779 C CA . MET A 1 96 ? 0.171 -0.165 10.373 1.00 94.25 96 MET A CA 1
ATOM 780 C C . MET A 1 96 ? -0.798 -0.381 9.225 1.00 94.25 96 MET A C 1
ATOM 782 O O . MET A 1 96 ? -1.750 0.380 9.054 1.00 94.25 96 MET A O 1
ATOM 786 N N . VAL A 1 97 ? -0.580 -1.454 8.470 1.00 95.50 97 VAL A N 1
ATOM 787 C CA . VAL A 1 97 ? -1.426 -1.844 7.344 1.00 95.50 97 VAL A CA 1
ATOM 788 C C . VAL A 1 97 ? -1.963 -3.251 7.580 1.00 95.50 97 VAL A C 1
ATOM 790 O O . VAL A 1 97 ? -1.201 -4.191 7.790 1.00 95.50 97 VAL A O 1
ATOM 793 N N . ILE A 1 98 ? -3.282 -3.405 7.506 1.00 96.12 98 ILE A N 1
ATOM 794 C CA . ILE A 1 98 ? -3.964 -4.698 7.413 1.00 96.12 98 ILE A CA 1
ATOM 795 C C . ILE A 1 98 ? -4.593 -4.782 6.026 1.00 96.12 98 ILE A C 1
ATOM 797 O O . ILE A 1 98 ? -5.301 -3.873 5.606 1.00 96.12 98 ILE A O 1
ATOM 801 N N . ALA A 1 99 ? -4.373 -5.877 5.306 1.00 94.69 99 ALA A N 1
ATOM 802 C CA . ALA A 1 99 ? -4.993 -6.082 4.002 1.00 94.69 99 ALA A CA 1
ATOM 803 C C . ALA A 1 99 ? -5.173 -7.574 3.708 1.00 94.69 99 ALA A C 1
ATOM 805 O O . ALA A 1 99 ? -4.332 -8.383 4.109 1.00 94.69 99 ALA A O 1
ATOM 806 N N . PRO A 1 100 ? -6.208 -7.970 2.950 1.00 93.25 100 PRO A N 1
ATOM 807 C CA . PRO A 1 100 ? -6.227 -9.280 2.320 1.00 93.25 100 PRO A CA 1
ATOM 808 C C . PRO A 1 100 ? -5.166 -9.333 1.207 1.00 93.25 100 PRO A C 1
ATOM 810 O O . PRO A 1 100 ? -4.931 -8.346 0.507 1.00 93.25 100 PRO A O 1
ATOM 813 N N . HIS A 1 101 ? -4.543 -10.496 1.007 1.00 90.12 101 HIS A N 1
ATOM 814 C CA . HIS A 1 101 ? -3.460 -10.662 0.032 1.00 90.12 101 HIS A CA 1
ATOM 815 C C . HIS A 1 101 ? -3.876 -10.258 -1.402 1.00 90.12 101 HIS A C 1
ATOM 817 O O . HIS A 1 101 ? -4.900 -10.709 -1.932 1.00 90.12 101 HIS A O 1
ATOM 823 N N . GLY A 1 102 ? -3.054 -9.451 -2.078 1.00 85.94 102 GLY A N 1
ATOM 824 C CA . GLY A 1 102 ? -3.294 -9.010 -3.454 1.00 85.94 102 GLY A CA 1
ATOM 825 C C . GLY A 1 102 ? -2.348 -7.898 -3.912 1.00 85.94 102 GLY A C 1
ATOM 826 O O . GLY A 1 102 ? -1.487 -7.463 -3.157 1.00 85.94 102 GLY A O 1
ATOM 827 N N . GLY A 1 103 ? -2.536 -7.419 -5.147 1.00 83.00 103 GLY A N 1
ATOM 828 C CA . GLY A 1 103 ? -1.634 -6.446 -5.787 1.00 83.00 103 GLY A CA 1
ATOM 829 C C . GLY A 1 103 ? -1.551 -5.076 -5.102 1.00 83.00 103 GLY A C 1
ATOM 830 O O . GLY A 1 103 ? -0.543 -4.400 -5.235 1.00 83.00 103 GLY A O 1
ATOM 831 N N . GLY A 1 104 ? -2.548 -4.687 -4.300 1.00 83.25 104 GLY A N 1
ATOM 832 C C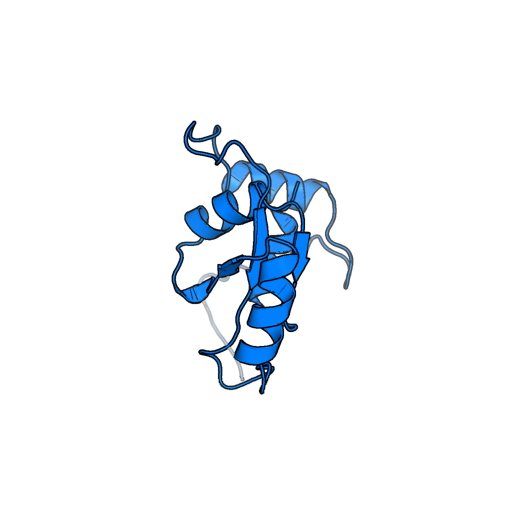A . GLY A 1 104 ? -2.480 -3.447 -3.512 1.00 83.25 104 GLY A CA 1
ATOM 833 C C . GLY A 1 104 ? -1.321 -3.422 -2.503 1.00 83.25 104 GLY A C 1
ATOM 834 O O . GLY A 1 104 ? -0.860 -2.343 -2.139 1.00 83.25 104 GLY A O 1
ATOM 835 N N . LEU A 1 105 ? -0.807 -4.595 -2.104 1.00 89.62 105 LEU A N 1
ATOM 836 C CA . LEU A 1 105 ? 0.360 -4.722 -1.226 1.00 89.62 105 LEU A CA 1
ATOM 837 C C . LEU A 1 105 ? 1.691 -4.393 -1.918 1.00 89.62 105 LEU A C 1
ATOM 839 O O . LEU A 1 105 ? 2.702 -4.282 -1.235 1.00 89.62 105 LEU A O 1
ATOM 843 N N . THR A 1 106 ? 1.724 -4.171 -3.236 1.00 88.69 106 THR A N 1
ATOM 844 C CA . THR A 1 106 ? 2.918 -3.616 -3.897 1.00 88.69 106 THR A CA 1
ATOM 845 C C . THR A 1 106 ? 3.330 -2.277 -3.273 1.00 88.69 106 THR A C 1
ATOM 847 O O . THR A 1 106 ? 4.520 -2.001 -3.151 1.00 88.69 106 THR A O 1
ATOM 850 N N . ASN A 1 107 ? 2.365 -1.496 -2.775 1.00 89.75 107 ASN A N 1
ATOM 851 C CA . ASN A 1 107 ? 2.624 -0.227 -2.092 1.00 89.75 107 ASN A CA 1
ATOM 852 C C . ASN A 1 107 ? 3.346 -0.373 -0.741 1.00 89.75 107 ASN A C 1
ATOM 854 O O . ASN A 1 107 ? 3.775 0.633 -0.186 1.00 89.75 107 ASN A O 1
ATOM 858 N N . LEU A 1 108 ? 3.532 -1.593 -0.213 1.00 90.75 108 LEU A N 1
ATOM 859 C CA . LEU A 1 108 ? 4.350 -1.803 0.987 1.00 90.75 108 LEU A CA 1
ATOM 860 C C . LEU A 1 108 ? 5.803 -1.348 0.786 1.00 90.75 108 LEU A C 1
ATOM 862 O O . LEU A 1 108 ? 6.455 -0.981 1.754 1.00 90.75 108 LEU A O 1
ATOM 866 N N . ALA A 1 109 ? 6.291 -1.312 -0.460 1.00 89.94 109 ALA A N 1
ATOM 867 C CA . ALA A 1 109 ? 7.613 -0.775 -0.784 1.00 89.94 109 ALA A CA 1
ATOM 868 C C . ALA A 1 109 ? 7.754 0.736 -0.490 1.00 89.94 109 ALA A C 1
ATOM 870 O O . ALA A 1 109 ? 8.873 1.238 -0.438 1.00 89.94 109 ALA A O 1
ATOM 871 N N . ILE A 1 110 ? 6.633 1.448 -0.308 1.00 88.56 110 ILE A N 1
ATOM 872 C CA . ILE A 1 110 ? 6.573 2.895 -0.049 1.00 88.56 110 ILE A CA 1
ATOM 873 C C . ILE A 1 110 ? 6.448 3.203 1.455 1.00 88.56 110 ILE A C 1
ATOM 875 O O . ILE A 1 110 ? 6.683 4.339 1.860 1.00 88.56 110 ILE A O 1
ATOM 879 N N . LEU A 1 111 ? 6.126 2.210 2.298 1.00 87.06 111 LEU A N 1
ATOM 880 C CA . LEU A 1 111 ? 6.085 2.391 3.758 1.00 87.06 111 LEU A CA 1
ATOM 881 C C . LEU A 1 111 ? 7.430 2.916 4.283 1.00 87.06 111 LEU A C 1
ATOM 883 O O . LEU A 1 111 ? 8.445 2.568 3.681 1.00 87.06 111 LEU A O 1
ATOM 887 N N . PRO A 1 112 ? 7.468 3.726 5.354 1.00 77.75 112 PRO A N 1
ATOM 888 C CA . PRO A 1 112 ? 8.720 4.159 5.977 1.00 77.75 112 PRO A CA 1
ATOM 889 C C . PRO A 1 112 ? 9.563 2.981 6.490 1.00 77.75 112 PRO A C 1
ATOM 891 O O . PRO A 1 112 ? 8.981 1.980 6.969 1.00 77.75 112 PRO A O 1
#

Mean predicted aligned error: 6.36 Å

Secondary structure (DSSP, 8-state):
-----S--------SBTTB--HHHHHHHHHHHS-S--TTS-SS-EEEEE--TTSSSS--TTHHHHHHHHHTTTEEEE-GGGS-HHHHHHHHHTEEEEE--SSGGGGGGGG--

Radius of gyration: 16.92 Å; Cα contacts (8 Å, |Δi|>4): 111; chains: 1; bounding box: 36×38×52 Å

Solvent-accessible surface area (backbone atoms only — not comparable to full-atom values): 7114 Å² total; per-residue (Å²): 139,88,87,87,72,99,73,82,89,75,81,82,76,92,50,55,94,97,40,79,49,67,68,59,30,52,52,50,34,58,70,48,55,59,81,76,63,89,78,61,70,97,60,72,36,33,37,29,47,56,43,84,90,47,100,62,68,50,66,93,56,47,70,66,50,47,65,58,38,42,81,73,60,36,43,84,40,56,63,90,82,45,54,73,54,57,46,36,57,54,34,48,41,40,72,43,80,47,63,63,82,58,78,78,59,64,53,60,50,38,39,119

Foldseek 3Di:
DDDDDPDDDDDDPPADVVGDDLVNLVVVLCVLVPDDPVPLDPAQAAEEAAPPPPPPQHDPPVVVVVVVCVVVRYDYDHCVVDDSSRLLSNQCRHPHYHYGDDDSCVSVSSHD

Sequence (112 aa):
MHIQAERLIVPSYPASPAWMPQWACEWLREIFLPETDPKLPEQPRRLYISRSQTDNRRVINEAALMHRLQNFGFQCVRLEALSVLEQAALLATAEMVIAPHGGGLTNLAILP

Nearest PDB structures (foldseek):
  7e9k-assembly1_B  TM=7.380E-01  e=2.772E-03  Bos taurus
  7e9k-assembly1_A  TM=7.487E-01  e=4.321E-03  Bos taurus
  7e9l-assembly1_B  TM=7.311E-01  e=4.056E-03  Bos taurus
  7e9k-assembly2_D  TM=7.289E-01  e=4.906E-03  Bos taurus

pLDDT: mean 86.78, std 10.89, range [52.81, 97.69]